Protein AF-A0A8S2XTD4-F1 (afdb_monomer)

Foldseek 3Di:
DVVVVVHDDPPDDDPVNVVVVVCVVPDDDPDDPPPPPAADEDAPVVQVVCVVVVVNDDPRYDYDDPPPPPDDDPDDDD

Radius of gyration: 24.93 Å; Cα contacts (8 Å, |Δi|>4): 30; chains: 1; bounding box: 45×55×51 Å

Nearest PDB structures (foldseek):
  7qp7-assembly1_M  TM=8.002E-01  e=4.645E-07  Homo sapiens
  6zxe-assembly1_R  TM=8.581E-01  e=2.189E-06  Homo sapiens
  7qgg-assembly1_SR  TM=6.982E-01  e=2.902E-06  Rattus norvegicus
  7qp6-assembly1_M  TM=5.907E-01  e=1.467E-05  Homo sapiens
  6w2t-assembly1_S  TM=5.740E-01  e=2.766E-05  Oryctolagus cuniculus

Sequence (78 aa):
MKRIQAGPVRGISIKLQEEERERRDNYVPETSALEPQGMIA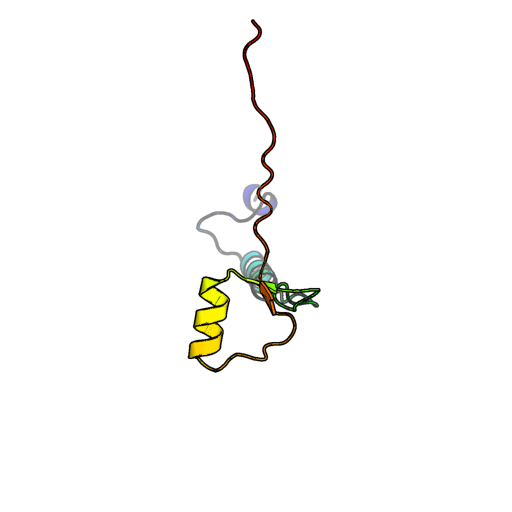IDQDTKDMLNAFDFKSLPNVGVQEANDQQNQQGGNQR

Mean predicted aligned error: 11.8 Å

pLDDT: mean 81.4, std 12.49, range [47.5, 93.06]

Organism: NCBI:txid392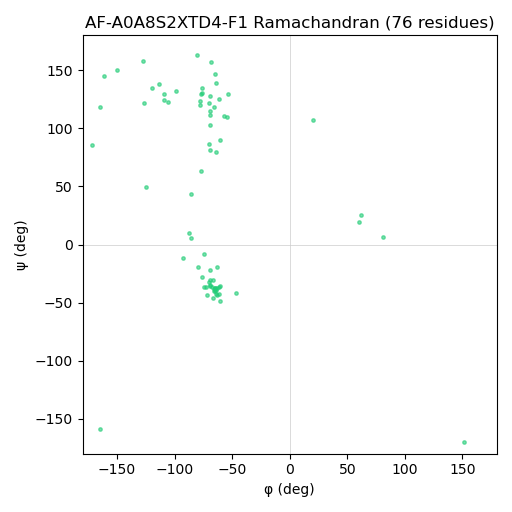030

Structure (mmCIF, N/CA/C/O backbone):
data_AF-A0A8S2XTD4-F1
#
_entry.id   AF-A0A8S2XTD4-F1
#
loop_
_atom_site.group_PDB
_atom_site.id
_atom_site.type_symbol
_atom_site.label_atom_id
_atom_site.label_alt_id
_atom_site.label_comp_id
_atom_site.label_asym_id
_atom_site.label_entity_id
_atom_site.label_seq_id
_atom_site.pdbx_PDB_ins_code
_atom_site.Cartn_x
_atom_site.Cartn_y
_atom_site.Cartn_z
_atom_site.occupancy
_atom_site.B_iso_or_equiv
_atom_site.auth_seq_id
_atom_site.auth_comp_id
_atom_site.auth_asym_id
_atom_site.auth_atom_id
_atom_site.pdbx_PDB_model_num
ATOM 1 N N . MET A 1 1 ? 24.062 0.449 -29.599 1.00 69.31 1 MET A N 1
ATOM 2 C CA . MET A 1 1 ? 22.889 1.292 -29.269 1.00 69.31 1 MET A CA 1
ATOM 3 C C . MET A 1 1 ? 23.133 2.036 -27.960 1.00 69.31 1 MET A C 1
ATOM 5 O O . MET A 1 1 ? 23.118 1.401 -26.918 1.00 69.31 1 MET A O 1
ATOM 9 N N . LYS A 1 2 ? 23.365 3.358 -27.993 1.00 86.38 2 LYS A N 1
ATOM 10 C CA . LYS A 1 2 ? 23.721 4.138 -26.785 1.00 86.38 2 LYS A CA 1
ATOM 11 C C . LYS A 1 2 ? 22.533 4.425 -25.845 1.00 86.38 2 LYS A C 1
ATOM 13 O O . LYS A 1 2 ? 22.720 4.542 -24.646 1.00 86.38 2 LYS A O 1
ATOM 18 N N . ARG A 1 3 ? 21.303 4.498 -26.374 1.00 87.94 3 ARG A N 1
ATOM 19 C CA . ARG A 1 3 ? 20.092 4.844 -25.596 1.00 87.94 3 ARG A CA 1
ATOM 20 C C . ARG A 1 3 ? 19.596 3.715 -24.686 1.00 87.94 3 ARG A C 1
ATOM 22 O O . ARG A 1 3 ? 19.180 3.994 -23.577 1.00 87.94 3 ARG A O 1
ATOM 29 N N . ILE A 1 4 ? 19.697 2.461 -25.132 1.00 83.25 4 ILE A N 1
ATOM 30 C CA . ILE A 1 4 ? 19.290 1.284 -24.337 1.00 83.25 4 ILE A CA 1
ATOM 31 C C . ILE A 1 4 ? 20.246 1.040 -23.167 1.00 83.25 4 ILE A C 1
ATOM 33 O O . ILE A 1 4 ? 19.819 0.603 -22.108 1.00 83.25 4 ILE A O 1
ATOM 37 N N . GLN A 1 5 ? 21.532 1.358 -23.346 1.00 84.31 5 GLN A N 1
ATOM 38 C CA . GLN A 1 5 ? 22.524 1.302 -22.266 1.00 84.31 5 GLN A CA 1
ATOM 39 C C . GLN A 1 5 ? 22.242 2.343 -21.175 1.00 84.31 5 GLN A C 1
ATOM 41 O O . GLN A 1 5 ? 22.548 2.099 -20.016 1.00 84.31 5 GLN A O 1
ATOM 46 N N . ALA A 1 6 ? 21.651 3.485 -21.542 1.00 87.62 6 ALA A N 1
ATOM 47 C CA . ALA A 1 6 ? 21.247 4.520 -20.595 1.00 87.62 6 ALA A CA 1
ATOM 48 C C . ALA A 1 6 ? 19.923 4.198 -19.876 1.00 87.62 6 ALA A C 1
ATOM 50 O O . ALA A 1 6 ? 19.652 4.781 -18.831 1.00 87.62 6 ALA A O 1
ATOM 51 N N . GLY A 1 7 ? 19.097 3.294 -20.416 1.00 85.81 7 GLY A N 1
ATOM 52 C CA . GLY A 1 7 ? 17.848 2.882 -19.780 1.00 85.81 7 GLY A CA 1
ATOM 53 C C . GLY A 1 7 ? 16.746 2.436 -20.749 1.00 85.81 7 GLY A C 1
ATOM 54 O O . GLY A 1 7 ? 16.989 2.252 -21.949 1.00 85.81 7 GLY A O 1
ATOM 55 N N . PRO A 1 8 ? 15.515 2.250 -20.236 1.00 89.94 8 PRO A N 1
ATOM 56 C CA . PRO A 1 8 ? 14.360 1.895 -21.051 1.00 89.94 8 PRO A CA 1
ATOM 57 C C . PRO A 1 8 ? 14.032 3.010 -22.048 1.00 89.94 8 PRO A C 1
ATOM 59 O O . PRO A 1 8 ? 14.087 4.200 -21.732 1.00 89.94 8 PRO A O 1
ATOM 62 N N . VAL A 1 9 ? 13.687 2.627 -23.277 1.00 89.81 9 VAL A N 1
ATOM 63 C CA . VAL A 1 9 ? 13.385 3.572 -24.356 1.00 89.81 9 VAL A CA 1
ATOM 64 C C . VAL A 1 9 ? 11.891 3.532 -24.646 1.00 89.81 9 VAL A C 1
ATOM 66 O O . VAL A 1 9 ? 11.341 2.482 -24.959 1.00 89.81 9 VAL A O 1
ATOM 69 N N . ARG A 1 10 ? 11.225 4.690 -24.574 1.00 88.19 10 ARG A N 1
ATOM 70 C CA . ARG A 1 10 ? 9.787 4.809 -24.857 1.00 88.19 10 ARG A CA 1
ATOM 71 C C . ARG A 1 10 ? 9.445 4.229 -26.238 1.00 88.19 10 ARG A C 1
ATOM 73 O O . ARG A 1 10 ? 10.059 4.616 -27.229 1.00 88.19 10 ARG A O 1
ATOM 80 N N . GLY A 1 11 ? 8.437 3.355 -26.290 1.00 87.31 11 GLY A N 1
ATOM 81 C CA . GLY A 1 11 ? 7.918 2.758 -27.529 1.00 87.31 11 GLY A CA 1
ATOM 82 C C . GLY A 1 11 ? 8.715 1.565 -28.066 1.00 87.31 11 GLY A C 1
ATOM 83 O O . GLY A 1 11 ? 8.415 1.098 -29.158 1.00 87.31 11 GLY A O 1
ATOM 84 N N . ILE A 1 12 ? 9.718 1.076 -27.331 1.00 85.56 12 ILE A N 1
ATOM 85 C CA . ILE A 1 12 ? 10.496 -0.113 -27.687 1.00 85.56 12 ILE A CA 1
ATOM 86 C C . ILE A 1 12 ? 10.452 -1.067 -26.497 1.00 85.56 12 ILE A C 1
ATOM 88 O O . ILE A 1 12 ? 10.883 -0.696 -25.408 1.00 85.56 12 ILE A O 1
ATOM 92 N N . SER A 1 13 ? 9.964 -2.289 -26.706 1.00 84.44 13 SER A N 1
ATOM 93 C CA . SER A 1 13 ? 10.090 -3.367 -25.732 1.00 84.44 13 SER A CA 1
ATOM 94 C C . SER A 1 13 ? 11.256 -4.278 -26.091 1.00 84.44 13 SER A C 1
ATOM 96 O O . SER A 1 13 ? 11.446 -4.690 -27.235 1.00 84.44 13 SER A O 1
ATOM 98 N N . ILE A 1 14 ? 12.078 -4.573 -25.091 1.00 87.94 14 ILE A N 1
ATOM 99 C CA . ILE A 1 14 ? 13.139 -5.569 -25.188 1.00 87.94 14 ILE A CA 1
ATOM 100 C C . ILE A 1 14 ? 12.820 -6.619 -24.143 1.00 87.94 14 ILE A C 1
ATOM 102 O O . ILE A 1 14 ? 12.554 -6.261 -22.999 1.00 87.94 14 ILE A O 1
ATOM 106 N N . LYS A 1 15 ? 12.923 -7.897 -24.514 1.00 87.56 15 LYS A N 1
ATOM 107 C CA . LYS A 1 15 ? 12.636 -9.033 -23.627 1.00 87.56 15 LYS A CA 1
ATOM 108 C C . LYS A 1 15 ? 13.280 -8.891 -22.238 1.00 87.56 15 LYS A C 1
ATOM 110 O O . LYS A 1 15 ? 12.630 -9.116 -21.231 1.00 87.56 15 LYS A O 1
ATOM 115 N N . LEU A 1 16 ? 14.530 -8.423 -22.184 1.00 87.12 16 LEU A N 1
ATOM 116 C CA . LEU A 1 16 ? 15.256 -8.181 -20.931 1.00 87.12 16 LEU A CA 1
ATOM 117 C C . LEU A 1 16 ? 14.637 -7.063 -20.066 1.00 87.12 16 LEU A C 1
ATOM 119 O O . LEU A 1 16 ? 14.642 -7.152 -18.844 1.00 87.12 16 LEU A O 1
ATOM 123 N N . GLN A 1 17 ? 14.128 -5.996 -20.690 1.00 86.38 17 GLN A N 1
ATOM 124 C CA . GLN A 1 17 ? 13.469 -4.893 -19.979 1.00 86.38 17 GLN A CA 1
ATOM 125 C C . GLN A 1 17 ? 12.095 -5.317 -19.454 1.00 86.38 17 GLN A C 1
ATOM 127 O O . GLN A 1 17 ? 11.712 -4.897 -18.367 1.00 86.38 17 GLN A O 1
ATOM 132 N N . GLU A 1 18 ? 11.374 -6.149 -20.209 1.00 88.12 18 GLU A N 1
ATOM 133 C CA . GLU A 1 18 ? 10.093 -6.719 -19.785 1.00 88.12 18 GLU A CA 1
ATOM 134 C C . GLU A 1 18 ? 10.272 -7.683 -18.609 1.00 88.12 18 GLU A C 1
ATOM 136 O O . GLU A 1 18 ? 9.581 -7.537 -17.610 1.00 88.12 18 GLU A O 1
ATOM 141 N N . GLU A 1 19 ? 11.257 -8.581 -18.668 1.00 88.31 19 GLU A N 1
ATOM 142 C CA . GLU A 1 19 ? 11.559 -9.532 -17.590 1.00 88.31 19 GLU A CA 1
ATOM 143 C C . GLU A 1 19 ? 12.022 -8.830 -16.298 1.00 88.31 19 GLU A C 1
ATOM 145 O O . GLU A 1 19 ? 11.624 -9.196 -15.195 1.00 88.31 19 GLU A O 1
ATOM 150 N N . GLU A 1 20 ? 12.830 -7.771 -16.411 1.00 88.56 20 GLU A N 1
ATOM 151 C CA . GLU A 1 20 ? 13.203 -6.928 -15.268 1.00 88.56 20 GLU A CA 1
ATOM 152 C C . GLU A 1 20 ? 11.996 -6.167 -14.697 1.00 88.56 20 GLU A C 1
ATOM 154 O O . GLU A 1 20 ? 11.867 -6.051 -13.478 1.00 88.56 20 GLU A O 1
ATOM 159 N N . ARG A 1 21 ? 11.103 -5.656 -15.558 1.00 90.06 21 ARG A N 1
ATOM 160 C CA . ARG A 1 21 ? 9.859 -4.999 -15.132 1.00 90.06 21 ARG A CA 1
ATOM 161 C C . ARG A 1 21 ? 8.955 -5.986 -14.400 1.00 90.06 21 ARG A C 1
ATOM 163 O O . ARG A 1 21 ? 8.444 -5.650 -13.344 1.00 90.06 21 ARG A O 1
ATOM 170 N N . GLU A 1 22 ? 8.815 -7.201 -14.915 1.00 91.00 22 GLU A N 1
ATOM 171 C CA . GLU A 1 22 ? 8.017 -8.258 -14.299 1.00 91.00 22 GLU A CA 1
ATOM 172 C C . GLU A 1 22 ? 8.605 -8.697 -12.951 1.00 91.00 22 GLU A C 1
ATOM 174 O O . GLU A 1 22 ? 7.866 -8.848 -11.984 1.00 91.00 22 GLU A O 1
ATOM 179 N N . ARG A 1 23 ? 9.937 -8.798 -12.827 1.00 92.19 23 ARG A N 1
ATOM 180 C CA . ARG A 1 23 ? 10.593 -9.090 -11.539 1.00 92.19 23 ARG A CA 1
ATOM 181 C C . ARG A 1 23 ? 10.386 -7.979 -10.506 1.00 92.19 23 ARG A C 1
ATOM 183 O O . ARG A 1 23 ? 10.245 -8.276 -9.326 1.00 92.19 23 ARG A O 1
ATOM 190 N N . ARG A 1 24 ? 10.399 -6.711 -10.934 1.00 90.06 24 ARG A N 1
ATOM 191 C CA . ARG A 1 24 ? 10.150 -5.557 -10.053 1.00 90.06 24 ARG A CA 1
ATOM 192 C C . ARG A 1 24 ? 8.688 -5.454 -9.644 1.00 90.06 24 ARG A C 1
ATOM 194 O O . ARG A 1 24 ? 8.422 -5.217 -8.474 1.00 90.06 24 ARG A O 1
ATOM 201 N N . ASP A 1 25 ? 7.769 -5.642 -10.584 1.00 91.44 25 ASP A N 1
ATOM 202 C CA . ASP A 1 25 ? 6.331 -5.584 -10.321 1.00 91.44 25 ASP A CA 1
ATOM 203 C C . ASP A 1 25 ? 5.889 -6.753 -9.419 1.00 91.44 25 ASP A C 1
ATOM 205 O O . ASP A 1 25 ? 5.059 -6.560 -8.536 1.00 91.44 25 ASP A O 1
ATOM 209 N N . ASN A 1 26 ? 6.485 -7.941 -9.582 1.00 93.06 26 ASN A N 1
ATOM 210 C CA . ASN A 1 26 ? 6.210 -9.119 -8.750 1.00 93.06 26 ASN A CA 1
ATOM 211 C C . ASN A 1 26 ? 7.040 -9.170 -7.458 1.00 93.06 26 ASN A C 1
ATOM 213 O O . ASN A 1 26 ? 7.001 -10.175 -6.744 1.00 93.06 26 ASN A O 1
ATOM 217 N N . TYR A 1 27 ? 7.824 -8.134 -7.155 1.00 92.19 27 TYR A N 1
ATOM 218 C CA . TYR A 1 27 ? 8.59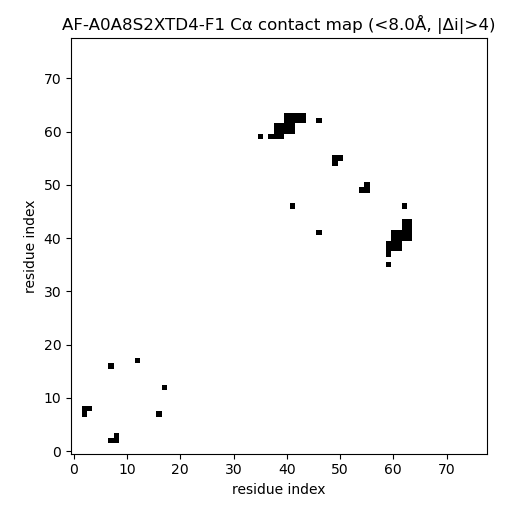4 -8.103 -5.921 1.00 92.19 27 TYR A CA 1
ATOM 219 C C . TYR A 1 27 ? 7.651 -7.961 -4.723 1.00 92.19 27 TYR A C 1
ATOM 221 O O . TYR A 1 27 ? 7.000 -6.932 -4.541 1.00 92.19 27 TYR A O 1
ATOM 229 N N . VAL A 1 28 ? 7.615 -8.993 -3.884 1.00 90.50 28 VAL A N 1
ATOM 230 C CA . VAL A 1 28 ? 6.913 -8.981 -2.600 1.00 90.50 28 VAL A CA 1
ATOM 231 C C . VAL A 1 28 ? 7.967 -8.876 -1.494 1.00 90.50 28 VAL A C 1
ATOM 233 O O . VAL A 1 28 ? 8.868 -9.716 -1.455 1.00 90.50 28 VAL A O 1
ATOM 236 N N . PRO A 1 29 ? 7.906 -7.854 -0.619 1.00 91.12 29 PRO A N 1
ATOM 237 C CA . PRO A 1 29 ? 8.846 -7.726 0.489 1.00 91.12 29 PRO A CA 1
ATOM 238 C C . PRO A 1 29 ? 8.628 -8.827 1.537 1.00 91.12 29 PRO A C 1
ATOM 240 O O . PRO A 1 29 ? 7.535 -9.377 1.654 1.00 91.12 29 PRO A O 1
ATOM 243 N N . GLU A 1 30 ? 9.664 -9.114 2.330 1.00 88.62 30 GLU A N 1
ATOM 244 C CA . GLU A 1 30 ? 9.592 -10.113 3.409 1.00 88.62 30 GLU A CA 1
ATOM 245 C C . GLU A 1 30 ? 8.589 -9.726 4.502 1.00 88.62 30 GLU A C 1
ATOM 247 O O . GLU A 1 30 ? 7.885 -10.583 5.029 1.00 88.62 30 GLU A O 1
ATOM 252 N N . THR A 1 31 ? 8.503 -8.433 4.822 1.00 86.81 31 THR A N 1
ATOM 253 C CA . THR A 1 31 ? 7.551 -7.883 5.789 1.00 86.81 31 THR A CA 1
ATOM 254 C C . THR A 1 31 ? 6.551 -6.978 5.085 1.00 86.81 31 THR A C 1
ATOM 256 O O . THR A 1 31 ? 6.899 -6.180 4.208 1.00 86.81 31 THR A O 1
ATOM 259 N N . SER A 1 32 ? 5.279 -7.094 5.464 1.00 85.75 32 SER A N 1
ATOM 260 C CA . SER A 1 32 ? 4.247 -6.214 4.924 1.00 85.75 32 SER A CA 1
ATOM 261 C C . SER A 1 32 ? 4.346 -4.843 5.580 1.00 85.75 32 SER A C 1
ATOM 263 O O . SER A 1 32 ? 4.398 -4.727 6.803 1.00 85.75 32 SER A O 1
ATOM 265 N N . ALA A 1 33 ? 4.275 -3.784 4.777 1.00 85.06 33 ALA A N 1
ATOM 266 C CA . ALA A 1 33 ? 4.160 -2.423 5.297 1.00 85.06 33 ALA A CA 1
ATOM 267 C C . ALA A 1 33 ? 2.858 -2.198 6.094 1.00 85.06 33 ALA A C 1
ATOM 269 O O . ALA A 1 33 ? 2.768 -1.243 6.857 1.00 85.06 33 ALA A O 1
ATOM 270 N N . LEU A 1 34 ? 1.852 -3.060 5.903 1.00 84.50 34 LEU A N 1
ATOM 271 C CA . LEU A 1 34 ? 0.571 -3.012 6.614 1.00 84.50 34 LEU A CA 1
ATOM 272 C C . LEU A 1 34 ? 0.550 -3.884 7.871 1.00 84.50 34 LEU A C 1
ATOM 274 O O . LEU A 1 34 ? -0.405 -3.810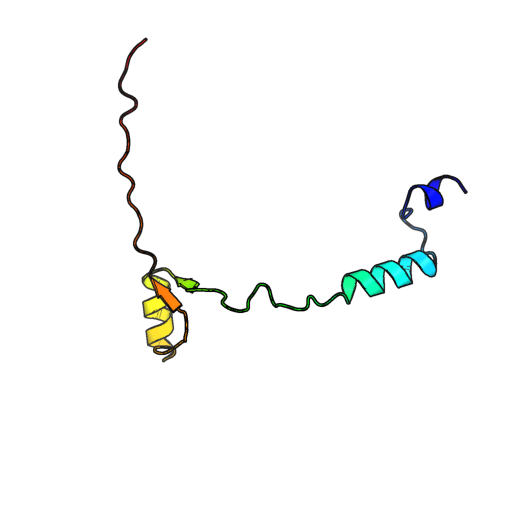 8.642 1.00 84.50 34 LEU A O 1
ATOM 278 N N . GLU A 1 35 ? 1.548 -4.751 8.056 1.00 82.81 35 GLU A N 1
ATOM 279 C CA . GLU A 1 35 ? 1.648 -5.526 9.286 1.00 82.81 35 GLU A CA 1
ATOM 280 C C . GLU A 1 35 ? 1.821 -4.544 10.447 1.00 82.81 35 GLU A C 1
ATOM 282 O O . GLU A 1 35 ? 2.720 -3.711 10.383 1.00 82.81 35 GLU A O 1
ATOM 287 N N . PRO A 1 36 ? 0.979 -4.573 11.491 1.00 74.56 36 PRO A N 1
ATOM 288 C CA . PRO A 1 36 ? 1.078 -3.583 12.549 1.00 74.56 36 PRO A CA 1
ATOM 289 C C . PRO A 1 36 ? 2.366 -3.817 13.346 1.00 74.56 36 PRO A C 1
ATOM 291 O O . PRO A 1 36 ? 2.419 -4.702 14.197 1.00 74.56 36 PRO A O 1
ATOM 294 N N . GLN A 1 37 ? 3.409 -3.012 13.115 1.00 74.69 37 GLN A N 1
ATOM 295 C CA . GLN A 1 37 ? 4.591 -2.997 13.992 1.00 74.69 37 GLN A CA 1
ATOM 296 C C . GLN A 1 37 ? 4.305 -2.281 15.328 1.00 74.69 37 GLN A C 1
ATOM 298 O O . GLN A 1 37 ? 5.127 -2.305 16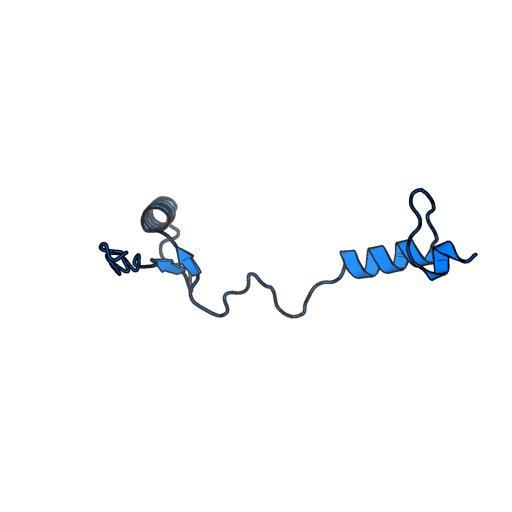.242 1.00 74.69 37 GLN A O 1
ATOM 303 N N . GLY A 1 38 ? 3.136 -1.643 15.449 1.00 78.94 38 GLY A N 1
ATOM 304 C CA . GLY A 1 38 ? 2.675 -0.905 16.620 1.00 78.94 38 GLY A CA 1
ATOM 305 C C . GLY A 1 38 ? 1.173 -0.621 16.559 1.00 78.94 38 GLY A C 1
ATOM 306 O O . GLY A 1 38 ? 0.431 -1.300 15.850 1.00 78.94 38 GLY A O 1
ATOM 307 N N . MET A 1 39 ? 0.720 0.386 17.309 1.00 81.62 39 MET A N 1
ATOM 308 C CA . MET A 1 39 ? -0.692 0.769 17.363 1.00 81.62 39 MET A CA 1
ATOM 309 C C . MET A 1 39 ? -1.091 1.587 16.125 1.00 81.62 39 MET A C 1
ATOM 311 O O . MET A 1 39 ? -0.512 2.637 15.851 1.00 81.62 39 MET A O 1
ATOM 315 N N . ILE A 1 40 ? -2.103 1.117 15.402 1.00 88.00 40 ILE A N 1
ATOM 316 C CA . ILE A 1 40 ? -2.809 1.845 14.354 1.00 88.00 40 ILE A CA 1
ATOM 317 C C . ILE A 1 40 ? -3.606 2.955 15.028 1.00 88.00 40 ILE A C 1
ATOM 319 O O . ILE A 1 40 ? -4.571 2.711 15.756 1.00 88.00 40 ILE A O 1
ATOM 323 N N . ALA A 1 41 ? -3.165 4.175 14.772 1.00 88.31 41 ALA A N 1
ATOM 324 C CA . ALA A 1 41 ? -3.849 5.385 15.162 1.00 88.31 41 ALA A CA 1
ATOM 325 C C . ALA A 1 41 ? -5.140 5.565 14.364 1.00 88.31 41 ALA A C 1
ATOM 327 O O . ALA A 1 41 ? -5.117 5.538 13.134 1.00 88.31 41 ALA A O 1
ATOM 328 N N . ILE A 1 42 ? -6.243 5.779 15.068 1.00 90.06 42 ILE A N 1
ATOM 329 C CA . ILE A 1 42 ? -7.533 6.121 14.474 1.00 90.06 42 ILE A CA 1
ATOM 330 C C . ILE A 1 42 ? -8.109 7.378 15.121 1.00 90.06 42 ILE A C 1
ATOM 332 O O . ILE A 1 42 ? -7.779 7.714 16.258 1.00 90.06 42 ILE A O 1
ATOM 336 N N . ASP A 1 43 ? -9.011 8.040 14.409 1.00 90.44 43 ASP A N 1
ATOM 337 C CA . ASP A 1 43 ? -9.794 9.144 14.955 1.00 90.44 43 ASP A CA 1
ATOM 338 C C . ASP A 1 43 ? -10.979 8.627 15.785 1.00 90.44 43 ASP A C 1
ATOM 340 O O . ASP A 1 43 ? -11.403 7.470 15.659 1.00 90.44 43 ASP A O 1
ATOM 344 N N . GLN A 1 44 ? -11.559 9.505 16.605 1.00 89.50 44 GLN A N 1
ATOM 345 C CA . GLN A 1 44 ? -12.710 9.170 17.447 1.00 89.50 44 GLN A CA 1
ATOM 346 C C . GLN A 1 44 ? -13.936 8.751 16.614 1.00 89.50 44 GLN A C 1
ATOM 348 O O . GLN A 1 44 ? -14.538 7.717 16.897 1.00 89.50 44 GLN A O 1
ATOM 353 N N . ASP A 1 45 ? -14.228 9.458 15.519 1.00 91.25 45 ASP A N 1
ATOM 354 C CA . ASP A 1 45 ?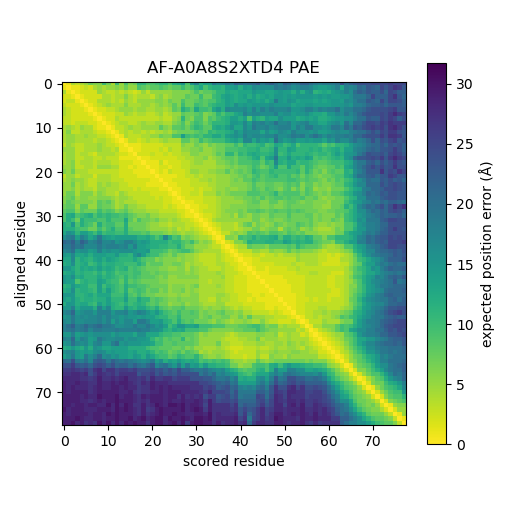 -15.335 9.116 14.612 1.00 91.25 45 ASP A CA 1
ATOM 355 C C . ASP A 1 45 ? -15.148 7.726 13.978 1.00 91.25 45 ASP A C 1
ATOM 357 O O . ASP A 1 45 ? -16.094 6.951 13.818 1.00 91.25 45 ASP A O 1
ATOM 361 N N . THR A 1 46 ? -13.897 7.367 13.667 1.00 89.31 46 THR A N 1
ATOM 362 C CA . THR A 1 46 ? -13.559 6.054 13.101 1.00 89.31 46 THR A CA 1
ATOM 363 C C . THR A 1 46 ? -13.753 4.947 14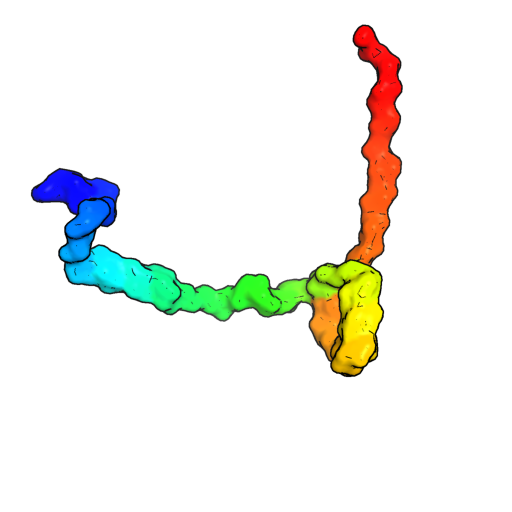.138 1.00 89.31 46 THR A C 1
ATOM 365 O O . THR A 1 46 ? -14.210 3.857 13.794 1.00 89.31 46 THR A O 1
ATOM 368 N N . LYS A 1 47 ? -13.482 5.214 15.421 1.00 89.06 47 LYS A N 1
ATOM 369 C CA . LYS A 1 47 ? -13.763 4.267 16.509 1.00 89.06 47 LYS A CA 1
ATOM 370 C C . LYS A 1 47 ? -15.256 4.007 16.665 1.00 89.06 47 LYS A C 1
ATOM 372 O O . LYS A 1 47 ? -15.659 2.857 16.827 1.00 89.06 47 LYS A O 1
ATOM 377 N N . ASP A 1 48 ? -16.076 5.046 16.584 1.00 90.31 48 ASP A N 1
ATOM 378 C CA . ASP A 1 48 ? -1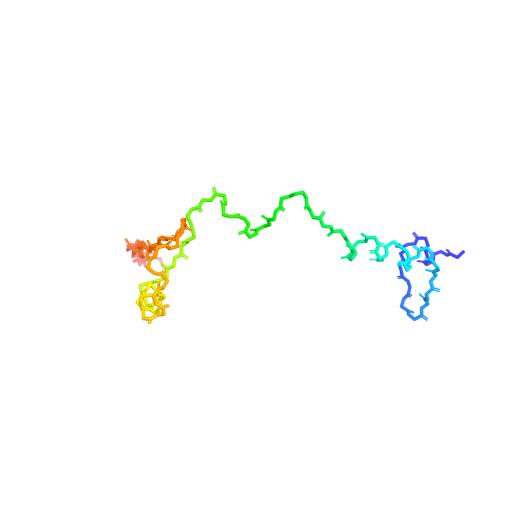7.528 4.911 16.712 1.00 90.31 48 ASP A CA 1
ATOM 379 C C . ASP A 1 48 ? -18.134 4.175 15.512 1.00 90.31 48 ASP A C 1
ATOM 381 O O . ASP A 1 48 ? -19.000 3.311 15.680 1.00 90.31 48 ASP A O 1
ATOM 385 N N . MET A 1 49 ? -17.588 4.403 14.317 1.00 91.75 49 MET A N 1
ATOM 386 C CA . MET A 1 49 ? -17.896 3.605 13.134 1.00 91.75 49 MET A CA 1
ATOM 387 C C . MET A 1 49 ? -17.523 2.124 13.328 1.00 91.75 49 MET A C 1
ATOM 389 O O . MET A 1 49 ? -18.349 1.246 13.073 1.00 91.75 49 MET A O 1
ATOM 393 N N . LEU A 1 50 ? -16.314 1.818 13.814 1.00 91.25 50 LEU A N 1
ATOM 394 C CA . LEU A 1 50 ? -15.892 0.437 14.098 1.00 91.25 50 LEU A CA 1
ATOM 395 C C . LEU A 1 50 ? -16.796 -0.233 15.143 1.00 91.25 50 LEU A C 1
ATOM 397 O O . LEU A 1 50 ? -17.112 -1.416 15.015 1.00 91.25 50 LEU A O 1
ATOM 401 N N . ASN A 1 51 ? -17.271 0.523 16.135 1.00 89.50 51 ASN A N 1
ATOM 402 C CA . ASN A 1 51 ? -18.227 0.035 17.126 1.00 89.50 51 ASN A CA 1
ATOM 403 C C . ASN A 1 51 ? -19.596 -0.297 16.512 1.00 89.50 51 ASN A C 1
ATOM 405 O O . ASN A 1 51 ? -20.208 -1.283 16.925 1.00 89.50 51 ASN A O 1
ATOM 409 N N . ALA A 1 52 ? -20.069 0.498 15.547 1.00 92.12 52 ALA A N 1
ATOM 410 C CA . ALA A 1 52 ? -21.342 0.276 14.857 1.00 92.12 52 ALA A CA 1
ATOM 411 C C . ALA A 1 52 ? -21.320 -0.964 13.948 1.00 92.12 52 ALA A C 1
ATOM 413 O O . ALA A 1 52 ? -22.339 -1.632 13.796 1.00 92.12 52 ALA A O 1
ATOM 414 N N . PHE A 1 53 ? -20.156 -1.295 13.386 1.00 91.38 53 PHE A N 1
ATOM 415 C CA . PHE A 1 53 ? -19.935 -2.510 12.596 1.00 91.38 53 PHE A CA 1
ATOM 416 C C . PHE A 1 53 ? -19.522 -3.732 13.439 1.00 91.38 53 PHE A C 1
ATOM 418 O O . PHE A 1 53 ? -19.105 -4.744 12.884 1.00 91.38 53 PHE A O 1
ATOM 425 N N . ASP A 1 54 ? -19.610 -3.641 14.771 1.00 88.19 54 ASP A N 1
ATOM 426 C CA . ASP A 1 54 ? -19.214 -4.686 15.725 1.00 88.19 54 ASP A CA 1
ATOM 427 C C . ASP A 1 54 ? -17.727 -5.108 15.675 1.00 88.19 54 ASP A C 1
ATOM 429 O O . ASP A 1 54 ? -17.332 -6.112 16.269 1.00 88.19 54 ASP A O 1
ATOM 433 N N . PHE A 1 55 ? -16.850 -4.280 15.100 1.00 87.50 55 PHE A N 1
ATOM 434 C CA . PHE A 1 55 ? -15.388 -4.454 15.107 1.00 87.50 55 PHE A CA 1
ATOM 435 C C . PHE A 1 55 ? -14.725 -3.857 16.362 1.00 87.50 55 PHE A C 1
ATOM 437 O O . PHE A 1 55 ? -13.683 -3.206 16.306 1.00 87.50 55 PHE A O 1
ATOM 444 N N . LYS A 1 56 ? -15.325 -4.096 17.532 1.00 76.94 56 LYS A N 1
ATOM 445 C CA . LYS A 1 56 ? -14.938 -3.479 18.818 1.00 76.94 56 LYS A CA 1
ATOM 446 C C . LYS A 1 56 ? -13.586 -3.958 19.362 1.00 76.94 56 LYS A C 1
ATOM 448 O O . LYS A 1 56 ? -12.991 -3.289 20.200 1.00 76.94 56 LYS A O 1
ATOM 453 N N . SER A 1 57 ? -13.117 -5.130 18.927 1.00 81.00 57 SER A N 1
ATOM 454 C CA . SER A 1 57 ? -11.933 -5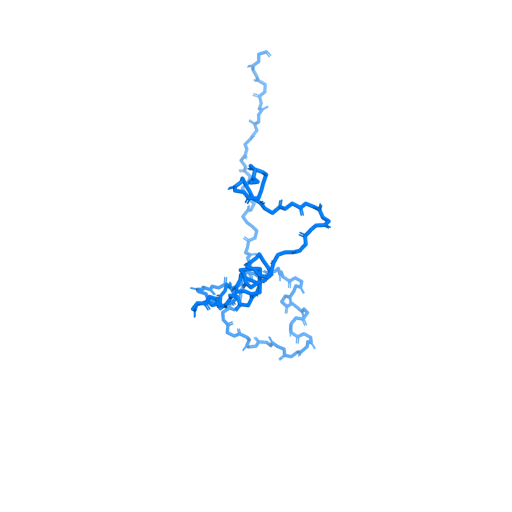.810 19.474 1.00 81.00 57 SER A CA 1
ATOM 455 C C . SER A 1 57 ? -10.903 -6.120 18.386 1.00 81.00 57 SER A C 1
ATOM 457 O O . SER A 1 57 ? -10.434 -7.248 18.248 1.00 81.00 57 SER A O 1
ATOM 459 N N . LEU A 1 58 ? -10.563 -5.116 17.575 1.00 84.44 58 LEU A N 1
ATOM 460 C CA . LEU A 1 58 ? -9.437 -5.239 16.655 1.00 84.44 58 LEU A CA 1
ATOM 461 C C . LEU A 1 58 ? -8.115 -5.079 17.424 1.00 84.44 58 LEU A C 1
ATOM 463 O O . LEU A 1 58 ? -7.963 -4.114 18.180 1.00 84.44 58 LEU A O 1
ATOM 467 N N . PRO A 1 59 ? -7.157 -6.008 17.260 1.00 84.12 59 PRO A N 1
ATOM 468 C CA . PRO A 1 59 ? -5.848 -5.877 17.880 1.00 84.12 59 PRO A CA 1
ATOM 469 C C . PRO A 1 59 ? -5.116 -4.668 17.297 1.00 84.12 59 PRO A C 1
ATOM 471 O O . PRO A 1 59 ? -5.243 -4.361 16.114 1.00 84.12 59 PRO A O 1
ATOM 474 N N . ASN A 1 60 ? -4.310 -4.011 18.130 1.00 85.50 60 ASN A N 1
ATOM 475 C CA . ASN A 1 60 ? -3.428 -2.916 17.727 1.00 85.50 60 ASN A CA 1
ATOM 476 C C . ASN A 1 60 ? -4.147 -1.679 17.158 1.00 85.50 60 ASN A C 1
ATOM 478 O O . ASN A 1 60 ? -3.529 -0.938 16.411 1.00 85.50 60 ASN A O 1
ATOM 482 N N . VAL A 1 61 ? -5.409 -1.413 17.509 1.00 87.25 61 VAL A N 1
ATOM 483 C CA . VAL A 1 61 ? -6.129 -0.187 17.111 1.00 87.25 61 VAL A CA 1
ATOM 484 C C . VAL A 1 61 ? -6.324 0.725 18.325 1.00 87.25 61 VAL A C 1
ATOM 486 O O . VAL A 1 61 ? -6.820 0.275 19.357 1.00 87.25 61 VAL A O 1
ATOM 489 N N . GLY A 1 62 ? -5.967 2.007 18.215 1.00 85.25 62 GLY A N 1
ATOM 490 C CA . GLY A 1 62 ? -6.123 2.977 19.302 1.00 85.25 62 GLY A CA 1
ATOM 491 C C . GLY A 1 62 ? -6.352 4.403 18.815 1.00 85.25 62 GLY A C 1
ATOM 492 O O . GLY A 1 62 ? -5.899 4.785 17.740 1.00 85.25 62 GLY A O 1
ATOM 493 N N . VAL A 1 63 ? -7.078 5.194 19.608 1.00 85.81 63 VAL A N 1
ATOM 494 C CA . VAL A 1 63 ? -7.414 6.580 19.250 1.00 85.81 63 VAL A CA 1
ATOM 495 C C . VAL A 1 63 ? -6.200 7.472 19.465 1.00 85.81 63 VAL A C 1
ATOM 497 O O . VAL A 1 63 ? -5.596 7.416 20.536 1.00 85.81 63 VAL A O 1
ATOM 500 N N . GLN A 1 64 ? -5.842 8.288 18.473 1.00 81.38 64 GLN A N 1
ATOM 501 C CA . GLN A 1 64 ? -4.874 9.360 18.697 1.00 81.38 64 GLN A CA 1
ATOM 502 C C . GLN A 1 64 ? -5.558 10.525 19.412 1.00 81.38 64 GLN A C 1
ATOM 504 O O . GLN A 1 64 ? -6.510 11.112 18.903 1.00 81.38 64 GLN A O 1
ATOM 509 N N . GLU A 1 65 ? -5.064 10.870 20.600 1.00 66.31 65 GLU A N 1
ATOM 510 C CA . GLU A 1 65 ? -5.407 12.138 21.236 1.00 66.31 65 GLU A CA 1
ATOM 511 C C . GLU A 1 65 ? -4.730 13.254 20.437 1.00 66.31 65 GLU A C 1
ATOM 513 O O . GLU A 1 65 ? -3.510 13.241 20.241 1.00 66.31 65 GLU A O 1
ATOM 518 N N . ALA A 1 66 ? -5.524 14.193 19.921 1.00 61.69 66 ALA A N 1
ATOM 519 C CA . ALA A 1 66 ? -5.002 15.360 19.232 1.00 61.69 66 ALA A CA 1
ATOM 520 C C . ALA A 1 66 ? -4.058 16.107 20.185 1.00 61.69 66 ALA A C 1
ATOM 522 O O . ALA A 1 66 ? -4.485 16.685 21.183 1.00 61.69 66 ALA A O 1
ATOM 523 N N . ASN A 1 67 ? -2.759 16.084 19.888 1.00 58.78 67 ASN A N 1
ATOM 524 C CA . ASN A 1 67 ? -1.805 16.971 20.535 1.00 58.78 67 ASN A CA 1
ATOM 525 C C . ASN A 1 67 ? -2.074 18.391 20.025 1.00 58.78 67 ASN A C 1
ATOM 527 O O . ASN A 1 67 ? -1.443 18.843 19.069 1.00 58.78 67 ASN A O 1
ATOM 531 N N . ASP A 1 68 ? -3.003 19.090 20.677 1.00 55.50 68 ASP A N 1
ATOM 532 C CA . ASP A 1 68 ? -3.134 20.542 20.606 1.00 55.50 68 ASP A CA 1
ATOM 533 C C . ASP A 1 68 ? -1.873 21.168 21.214 1.00 55.50 68 ASP A C 1
ATOM 535 O O . ASP A 1 68 ? -1.834 21.613 22.363 1.00 55.50 68 ASP A O 1
ATOM 539 N N . GLN A 1 69 ? -0.795 21.201 20.429 1.00 56.62 69 GLN A N 1
ATOM 540 C CA . GLN A 1 69 ? 0.331 22.081 20.697 1.00 56.62 69 GLN A CA 1
ATOM 541 C C . GLN A 1 69 ? -0.127 23.518 20.434 1.00 56.62 69 GLN A C 1
ATOM 543 O O . GLN A 1 69 ? 0.129 24.113 19.390 1.00 56.62 69 GLN A O 1
ATOM 548 N N . GLN A 1 70 ? -0.804 24.086 21.431 1.00 56.19 70 GLN A N 1
ATOM 549 C CA . GLN A 1 70 ? -0.857 25.522 21.656 1.00 56.19 70 GLN A CA 1
ATOM 550 C C . GLN A 1 70 ? 0.574 26.017 21.902 1.00 56.19 70 GLN A C 1
ATOM 552 O O . GLN A 1 70 ? 1.075 26.000 23.023 1.00 56.19 70 GLN A O 1
ATOM 557 N N . ASN A 1 71 ? 1.266 26.403 20.831 1.00 53.91 71 ASN A N 1
ATOM 558 C CA . ASN A 1 71 ? 2.597 27.006 20.869 1.00 53.91 71 ASN A CA 1
ATOM 559 C C . ASN A 1 71 ? 2.845 27.645 19.487 1.00 53.91 71 ASN A C 1
ATOM 561 O O . ASN A 1 71 ? 2.848 26.943 18.490 1.00 53.91 71 ASN A O 1
ATOM 565 N N . GLN A 1 72 ? 3.050 28.939 19.277 1.00 60.31 72 GLN A N 1
ATOM 566 C CA . GLN A 1 72 ? 3.373 30.044 20.158 1.00 60.31 72 GLN A CA 1
ATOM 567 C C . GLN A 1 72 ? 3.012 31.327 19.395 1.00 60.31 72 GLN A C 1
ATOM 569 O O . GLN A 1 72 ? 3.157 31.414 18.175 1.00 60.31 72 GLN A O 1
ATOM 574 N N . GLN A 1 73 ? 2.542 32.323 20.134 1.00 55.75 73 GLN A N 1
ATOM 575 C CA . GLN A 1 73 ? 2.285 33.674 19.662 1.00 55.75 73 GLN A CA 1
ATOM 576 C C . GLN A 1 73 ? 3.546 34.252 18.999 1.00 55.75 73 GLN A C 1
ATOM 578 O O . GLN A 1 73 ? 4.513 34.589 19.676 1.00 55.75 73 GLN A O 1
ATOM 583 N N . GLY A 1 74 ? 3.516 34.422 17.677 1.00 53.22 74 GLY A N 1
ATOM 584 C CA . GLY A 1 74 ? 4.437 35.296 16.951 1.00 53.22 74 GLY A CA 1
ATOM 585 C C . GLY A 1 74 ? 4.026 36.754 17.132 1.00 53.22 74 GLY A C 1
ATOM 586 O O . GLY A 1 74 ? 3.614 37.414 16.182 1.00 53.22 74 GLY A O 1
ATOM 587 N N . GLY A 1 75 ? 4.069 37.227 18.377 1.00 54.31 75 GLY A N 1
ATOM 588 C CA . GLY A 1 75 ? 3.920 38.632 18.714 1.00 54.31 75 GLY A CA 1
ATOM 589 C C . GLY A 1 75 ? 5.094 39.432 18.161 1.00 54.31 75 GLY A C 1
ATOM 590 O O . GLY A 1 75 ? 6.240 39.201 18.524 1.00 54.31 75 GLY A O 1
ATOM 591 N N . ASN A 1 76 ? 4.765 40.360 17.269 1.00 55.69 76 ASN A N 1
ATOM 592 C CA . ASN A 1 76 ? 5.349 41.686 17.109 1.00 55.69 76 ASN A CA 1
ATOM 593 C C . ASN A 1 76 ? 6.754 41.914 17.711 1.00 55.69 76 ASN A C 1
ATOM 595 O O . ASN A 1 76 ? 6.879 42.114 18.920 1.00 55.69 76 ASN A O 1
ATOM 599 N N . GLN A 1 77 ? 7.771 42.000 16.845 1.00 55.00 77 GLN A N 1
ATOM 600 C CA . GLN A 1 77 ? 8.939 42.879 17.011 1.00 55.00 77 GLN A CA 1
ATOM 601 C C . GLN A 1 77 ? 9.805 42.881 15.737 1.00 55.00 77 GLN A C 1
ATOM 603 O O . GLN A 1 77 ? 10.763 42.116 15.626 1.00 55.00 77 GLN A O 1
ATOM 608 N N . ARG A 1 78 ? 9.452 43.748 14.780 1.00 47.50 78 ARG A N 1
ATOM 609 C CA . ARG A 1 78 ? 10.328 44.687 14.047 1.00 47.50 78 ARG A CA 1
ATOM 610 C C . ARG A 1 78 ? 9.563 45.364 12.919 1.00 47.50 78 ARG A C 1
ATOM 612 O O . ARG A 1 78 ? 8.870 44.644 12.173 1.00 47.50 78 ARG A O 1
#

Secondary structure (DSSP, 8-state):
-HHHHHS--TT---HHHHHHHHHHHT---SS-TTS-SS-EEE-HHHHHHHHHTT-TT-TTEEEPP-------------

Solvent-accessible surface area (backbone atoms only — not comparable to full-atom values): 5362 Å² total; per-residue (Å²): 120,76,63,63,77,75,38,91,50,93,97,59,89,48,74,70,59,52,53,52,48,50,55,59,73,68,60,75,71,97,66,62,93,80,55,74,91,53,70,45,72,38,51,70,71,55,50,54,50,32,49,75,72,68,53,73,81,57,83,53,62,43,69,58,76,82,80,79,71,86,73,76,88,86,71,87,88,134

InterPro domains:
  IPR001210 Small ribosomal subunit protein eS17 [PF00833] (1-64)
  IPR001210 Small ribosomal subunit protein eS17 [PTHR10732] (1-73)